Protein AF-A0A932LEW7-F1 (afdb_monomer_lite)

Radius of gyration: 21.29 Å; chains: 1; bounding box: 37×20×60 Å

Foldseek 3Di:
DDPPPPCPPVNVVVVVVVVVVVVCCVVVVVPPPPPPVPVQWDQDPPPRDIDGLPDQADPVPRHGND

Sequence (66 aa):
MFAVFGIGPMELIILSAVAVAIVAFLLGRGKSQVESDNPKLTPCPDCRRMVSRLAPTCPGCGRPLQ

Secondary structure (DSSP, 8-state):
----TT--HHHHHHHHHHHHHHHHHHHHGGG-------TTEEE-TTT--EEETT-SB-TTT--B--

Structure (mmCIF, N/CA/C/O backbone):
data_AF-A0A932LEW7-F1
#
_entry.id   AF-A0A932LEW7-F1
#
loop_
_atom_site.group_PDB
_atom_site.id
_atom_site.type_symbol
_atom_site.label_atom_id
_atom_site.label_alt_id
_atom_site.label_comp_id
_atom_site.label_asym_id
_atom_site.label_entity_id
_atom_site.label_seq_id
_atom_site.pdbx_PDB_ins_code
_atom_site.Cartn_x
_atom_site.Cartn_y
_atom_site.Cartn_z
_atom_site.occupancy
_atom_site.B_iso_or_equiv
_atom_site.auth_seq_id
_atom_site.auth_comp_id
_atom_site.auth_asym_id
_atom_site.auth_atom_id
_atom_site.pdbx_PDB_model_num
ATOM 1 N N . MET A 1 1 ? 3.900 11.435 -38.771 1.00 47.53 1 MET A N 1
ATOM 2 C CA . MET A 1 1 ? 4.858 10.405 -39.225 1.00 47.53 1 MET A CA 1
ATOM 3 C C . MET A 1 1 ? 5.772 10.126 -38.045 1.00 47.53 1 MET A C 1
ATOM 5 O O . MET A 1 1 ? 6.626 10.943 -37.734 1.00 47.53 1 MET A O 1
ATOM 9 N N . PHE A 1 2 ? 5.419 9.115 -37.252 1.00 45.09 2 PHE A N 1
ATOM 10 C CA . PHE A 1 2 ? 5.933 8.917 -35.897 1.00 45.09 2 PHE A CA 1
ATOM 11 C C . PHE A 1 2 ? 7.404 8.489 -35.931 1.00 45.09 2 PHE A C 1
ATOM 13 O O . PHE A 1 2 ? 7.766 7.528 -36.607 1.00 45.09 2 PHE A O 1
ATOM 20 N N . ALA A 1 3 ? 8.243 9.228 -35.209 1.00 51.91 3 ALA A N 1
ATOM 21 C CA . ALA A 1 3 ? 9.656 8.946 -35.018 1.00 51.91 3 ALA A CA 1
ATOM 22 C C . ALA A 1 3 ? 9.829 7.714 -34.113 1.00 51.91 3 ALA A C 1
ATOM 24 O O . ALA A 1 3 ? 9.971 7.843 -32.903 1.00 51.91 3 ALA A O 1
ATOM 25 N N . VAL A 1 4 ? 9.785 6.513 -34.697 1.00 57.06 4 VAL A N 1
ATOM 26 C CA . VAL A 1 4 ? 10.049 5.242 -33.986 1.00 57.06 4 VAL A CA 1
ATOM 27 C C . VAL A 1 4 ? 11.336 4.558 -34.485 1.00 57.06 4 VAL A C 1
ATOM 29 O O . VAL A 1 4 ? 11.583 3.394 -34.203 1.00 57.06 4 VAL A O 1
ATOM 32 N N . PHE A 1 5 ? 12.198 5.280 -35.210 1.00 52.84 5 PHE A N 1
ATOM 33 C CA . PHE A 1 5 ? 13.418 4.750 -35.848 1.00 52.84 5 PHE A CA 1
ATOM 34 C C . PHE A 1 5 ? 14.694 4.809 -34.979 1.00 52.84 5 PHE A C 1
ATOM 36 O O . PHE A 1 5 ? 15.797 4.871 -35.512 1.00 52.84 5 PHE A O 1
ATOM 43 N N . GLY A 1 6 ? 14.580 4.798 -33.647 1.00 57.22 6 GLY A N 1
ATOM 44 C CA . GLY A 1 6 ? 15.756 4.922 -32.764 1.00 57.22 6 GLY A CA 1
ATOM 45 C C . GLY A 1 6 ? 15.721 4.119 -31.465 1.00 57.22 6 GLY A C 1
ATOM 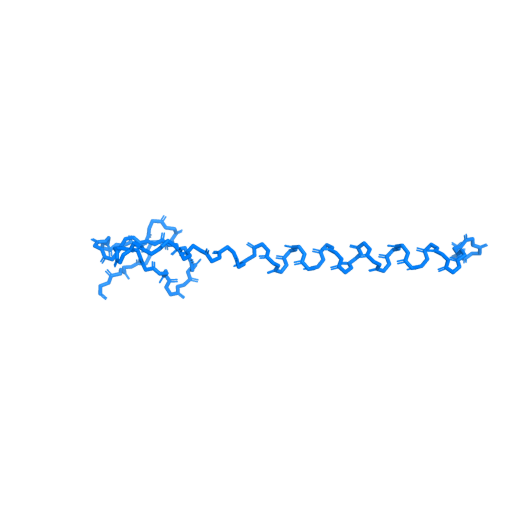46 O O . GLY A 1 6 ? 16.667 4.192 -30.689 1.00 57.22 6 GLY A O 1
ATOM 47 N N . ILE A 1 7 ? 14.659 3.355 -31.207 1.00 61.88 7 ILE A N 1
ATOM 48 C CA . ILE A 1 7 ? 14.530 2.559 -29.983 1.00 61.88 7 ILE A CA 1
ATOM 49 C C . ILE A 1 7 ? 15.088 1.171 -30.300 1.00 61.88 7 ILE A C 1
ATOM 51 O O . ILE A 1 7 ? 14.384 0.305 -30.815 1.00 61.88 7 ILE A O 1
ATOM 55 N N . GLY A 1 8 ? 16.389 0.981 -30.072 1.00 71.19 8 GLY A N 1
ATOM 56 C CA . GLY A 1 8 ? 17.016 -0.337 -30.180 1.00 71.19 8 GLY A CA 1
ATOM 57 C C . GLY A 1 8 ? 16.357 -1.350 -29.228 1.00 71.19 8 GLY A C 1
ATOM 58 O O . GLY A 1 8 ? 15.701 -0.951 -28.263 1.00 71.19 8 GLY A O 1
ATOM 59 N N . PRO A 1 9 ? 16.546 -2.666 -29.441 1.00 77.12 9 PRO A N 1
ATOM 60 C CA . PRO A 1 9 ? 15.900 -3.703 -28.628 1.00 77.12 9 PRO A CA 1
ATOM 61 C C . PRO A 1 9 ? 16.187 -3.558 -27.124 1.00 77.12 9 PRO A C 1
ATOM 63 O O . PRO A 1 9 ? 15.353 -3.926 -26.303 1.00 77.12 9 PRO A O 1
ATOM 66 N N . MET A 1 10 ? 17.322 -2.954 -26.759 1.00 74.00 10 MET A N 1
ATOM 67 C CA . MET A 1 10 ? 17.696 -2.669 -25.371 1.00 74.00 10 MET A CA 1
ATOM 68 C C . MET A 1 10 ? 16.772 -1.652 -24.687 1.00 74.00 10 MET A C 1
ATOM 70 O O . MET A 1 10 ? 16.370 -1.859 -23.546 1.00 74.00 10 MET A O 1
ATOM 74 N N . GLU A 1 11 ? 16.374 -0.590 -25.385 1.00 77.75 11 GLU A N 1
ATOM 75 C CA . GLU A 1 11 ? 15.525 0.472 -24.828 1.00 77.75 11 GLU A CA 1
ATOM 76 C C . GLU A 1 11 ? 14.105 -0.042 -24.544 1.00 77.75 11 GLU A C 1
ATOM 78 O O . GLU A 1 11 ? 13.489 0.308 -23.537 1.00 77.75 11 GLU A O 1
ATOM 83 N N . LEU A 1 12 ? 13.602 -0.949 -25.389 1.00 78.69 12 LEU A N 1
ATOM 84 C CA . LEU A 1 12 ? 12.301 -1.593 -25.192 1.00 78.69 12 LEU A CA 1
ATOM 85 C C . LEU A 1 12 ? 12.287 -2.472 -23.925 1.00 78.69 12 LEU A C 1
ATOM 87 O O . LEU A 1 12 ? 11.299 -2.512 -23.184 1.00 78.69 12 LEU A O 1
ATOM 91 N N . ILE A 1 13 ? 13.403 -3.156 -23.652 1.00 82.38 13 ILE A N 1
ATOM 92 C CA . ILE A 1 13 ? 13.576 -3.983 -22.452 1.00 82.38 13 ILE A CA 1
ATOM 93 C C . ILE A 1 13 ? 13.609 -3.095 -21.205 1.00 82.38 13 ILE A C 1
ATOM 95 O O . ILE A 1 13 ? 12.923 -3.390 -20.228 1.00 82.38 13 ILE A O 1
ATOM 99 N N . ILE A 1 14 ? 14.332 -1.974 -21.249 1.00 85.75 14 ILE A N 1
ATOM 100 C CA . ILE A 1 14 ? 14.401 -1.027 -20.128 1.00 85.75 14 ILE A CA 1
ATOM 101 C C . ILE A 1 14 ? 13.012 -0.446 -19.827 1.00 85.75 14 ILE A C 1
ATOM 103 O O . ILE A 1 14 ? 12.568 -0.480 -18.679 1.00 85.75 14 ILE A O 1
ATOM 107 N N . LEU A 1 15 ? 12.283 0.023 -20.846 1.00 85.88 15 LEU A N 1
ATOM 108 C CA . LEU A 1 15 ? 10.942 0.594 -20.672 1.00 85.88 15 LEU A CA 1
ATOM 109 C C . LEU A 1 15 ? 9.941 -0.419 -20.100 1.00 85.88 15 LEU A C 1
ATOM 111 O O . LEU A 1 15 ? 9.175 -0.087 -19.193 1.00 85.88 15 LEU A O 1
ATOM 115 N N . SER A 1 16 ? 9.962 -1.661 -20.590 1.00 87.25 16 SER A N 1
ATOM 116 C CA . SER A 1 16 ? 9.083 -2.721 -20.082 1.00 87.25 16 SER A CA 1
ATOM 117 C C . SER A 1 16 ? 9.429 -3.124 -18.646 1.00 87.25 16 SER A C 1
ATOM 119 O O . SER A 1 16 ? 8.525 -3.256 -17.820 1.00 87.25 16 SER A O 1
ATOM 121 N N . ALA A 1 17 ? 10.715 -3.230 -18.302 1.00 88.12 17 ALA A N 1
ATOM 122 C CA . ALA A 1 17 ? 11.157 -3.525 -16.942 1.00 88.12 17 ALA A CA 1
ATOM 123 C C . ALA A 1 17 ? 10.746 -2.424 -15.950 1.00 88.12 17 ALA A C 1
ATOM 125 O O . ALA A 1 17 ? 10.228 -2.724 -14.873 1.00 88.12 17 ALA A O 1
ATOM 126 N N . VAL A 1 18 ? 10.914 -1.150 -16.323 1.00 91.25 18 VAL A N 1
ATOM 127 C CA . VAL A 1 18 ? 10.495 -0.005 -15.499 1.00 91.25 18 VAL A CA 1
ATOM 128 C C . VAL A 1 18 ? 8.978 0.001 -15.311 1.00 91.25 18 VAL A C 1
ATOM 130 O O . VAL A 1 18 ? 8.505 0.166 -14.187 1.00 91.25 18 VAL A O 1
ATOM 133 N N . ALA A 1 19 ? 8.206 -0.248 -16.371 1.00 89.50 19 ALA A N 1
ATOM 134 C CA . ALA A 1 19 ? 6.751 -0.340 -16.279 1.00 89.50 19 ALA A CA 1
ATOM 135 C C . ALA A 1 19 ? 6.307 -1.459 -15.320 1.00 89.50 19 ALA A C 1
ATOM 137 O O . ALA A 1 19 ? 5.467 -1.225 -14.450 1.00 89.50 19 ALA A O 1
ATOM 138 N N . VAL A 1 20 ? 6.908 -2.651 -15.418 1.00 89.94 20 VAL A N 1
ATOM 139 C CA . VAL A 1 20 ? 6.622 -3.777 -14.514 1.00 89.94 20 VAL A CA 1
ATOM 140 C C . VAL A 1 20 ? 7.003 -3.443 -13.073 1.00 89.94 20 VAL A C 1
ATOM 142 O O . VAL A 1 20 ? 6.218 -3.715 -12.168 1.00 89.94 20 VAL A O 1
ATOM 145 N N . ALA A 1 21 ? 8.156 -2.811 -12.843 1.00 88.00 21 ALA A N 1
ATOM 146 C CA . ALA A 1 21 ? 8.586 -2.401 -11.510 1.00 88.00 21 ALA A CA 1
ATOM 147 C C . ALA A 1 21 ? 7.623 -1.381 -10.884 1.00 88.00 21 ALA A C 1
ATOM 149 O O . ALA A 1 21 ? 7.253 -1.528 -9.720 1.00 88.00 21 ALA A O 1
ATOM 150 N N . ILE A 1 22 ? 7.159 -0.389 -11.653 1.00 89.75 22 ILE A N 1
ATOM 151 C CA . ILE A 1 22 ? 6.174 0.598 -11.192 1.00 89.75 22 ILE A CA 1
ATOM 152 C C . ILE A 1 22 ? 4.852 -0.093 -10.851 1.00 89.75 22 ILE A C 1
ATOM 154 O O . ILE A 1 22 ? 4.313 0.130 -9.771 1.00 89.75 22 ILE A O 1
ATOM 158 N N . VAL A 1 23 ? 4.344 -0.970 -11.722 1.00 87.88 23 VAL A N 1
ATOM 159 C CA . VAL A 1 23 ? 3.101 -1.717 -11.470 1.00 87.88 23 VAL A CA 1
ATOM 160 C C . VAL A 1 23 ? 3.241 -2.612 -10.237 1.00 87.88 23 VAL A C 1
ATOM 162 O O . VAL A 1 23 ? 2.380 -2.582 -9.361 1.00 87.88 23 VAL A O 1
ATOM 165 N N . ALA A 1 24 ? 4.343 -3.353 -10.111 1.00 85.19 24 ALA A N 1
ATOM 166 C CA . ALA A 1 24 ? 4.624 -4.198 -8.953 1.00 85.19 24 ALA A CA 1
ATOM 167 C C . ALA A 1 24 ? 4.734 -3.381 -7.660 1.00 85.19 24 ALA A C 1
ATOM 169 O O . ALA A 1 24 ? 4.242 -3.804 -6.618 1.00 85.19 24 ALA A O 1
ATOM 170 N N . PHE A 1 25 ? 5.326 -2.191 -7.720 1.00 83.06 25 PHE A N 1
ATOM 171 C CA . PHE A 1 25 ? 5.446 -1.291 -6.582 1.00 83.06 25 PHE A CA 1
ATOM 172 C C . PHE A 1 25 ? 4.100 -0.681 -6.181 1.00 83.06 25 PHE A C 1
ATOM 174 O O . PHE A 1 25 ? 3.767 -0.669 -4.998 1.00 83.06 25 PHE A O 1
ATOM 181 N N . LEU A 1 26 ? 3.295 -0.229 -7.147 1.00 80.75 26 LEU A N 1
ATOM 182 C CA . LEU A 1 26 ? 1.952 0.304 -6.904 1.00 80.75 26 LEU A CA 1
ATOM 183 C C . LEU A 1 26 ? 1.011 -0.772 -6.342 1.00 80.75 26 LEU A C 1
ATOM 185 O O . LEU A 1 26 ? 0.282 -0.508 -5.387 1.00 80.75 26 LEU A O 1
ATOM 189 N N . LEU A 1 27 ? 1.066 -1.997 -6.872 1.00 73.50 27 LEU A N 1
ATOM 190 C CA . LEU A 1 27 ? 0.281 -3.128 -6.369 1.00 73.50 27 LEU A CA 1
ATOM 191 C C . LEU A 1 27 ? 0.820 -3.669 -5.032 1.00 73.50 27 LEU A C 1
ATOM 193 O O . LEU A 1 27 ? 0.045 -4.056 -4.159 1.00 73.50 27 LEU A O 1
ATOM 197 N N . GLY A 1 28 ? 2.141 -3.672 -4.843 1.00 63.66 28 GLY A N 1
ATOM 198 C CA . GLY A 1 28 ? 2.813 -4.161 -3.636 1.00 63.66 28 GLY A CA 1
ATOM 199 C C . GLY A 1 28 ? 2.651 -3.233 -2.431 1.00 63.66 28 GLY A C 1
ATOM 200 O O . GLY A 1 28 ? 2.486 -3.706 -1.308 1.00 63.66 28 GLY A O 1
ATOM 201 N N . ARG A 1 29 ? 2.596 -1.913 -2.650 1.00 58.69 29 ARG A N 1
ATOM 202 C CA . ARG A 1 29 ? 2.365 -0.898 -1.603 1.00 58.69 29 ARG A CA 1
ATOM 203 C C . ARG A 1 29 ? 0.994 -1.021 -0.924 1.00 58.69 29 ARG A C 1
ATOM 205 O O . ARG A 1 29 ? 0.852 -0.597 0.217 1.00 58.69 29 ARG A O 1
ATOM 212 N N . GLY A 1 30 ? 0.003 -1.633 -1.578 1.00 51.22 30 GLY A N 1
ATOM 213 C CA . GLY A 1 30 ? -1.321 -1.898 -0.994 1.00 51.22 30 GLY A CA 1
ATOM 214 C C . GLY A 1 30 ? -1.359 -3.075 -0.009 1.00 51.22 30 GLY A C 1
ATOM 215 O O . GLY A 1 30 ? -2.335 -3.239 0.720 1.00 51.22 30 GLY A O 1
ATOM 216 N N . LYS A 1 31 ? -0.294 -3.883 0.037 1.00 48.97 31 LYS A N 1
ATOM 217 C CA . LYS A 1 31 ? -0.090 -4.981 0.990 1.00 48.97 31 LYS A CA 1
ATOM 218 C C . LYS A 1 31 ? 1.017 -4.620 1.982 1.00 48.97 31 LYS A C 1
ATOM 220 O O . LYS A 1 31 ? 1.901 -5.423 2.261 1.00 48.97 31 LYS A O 1
ATOM 225 N N . SER A 1 32 ? 0.948 -3.436 2.591 1.00 47.84 32 SER A N 1
ATOM 226 C CA . SER A 1 32 ? 1.463 -3.315 3.957 1.00 47.84 32 SER A CA 1
ATOM 227 C C . SER A 1 32 ? 0.580 -4.190 4.838 1.00 47.84 32 SER A C 1
ATOM 229 O O . SER A 1 32 ? -0.424 -3.747 5.392 1.00 47.84 32 SER A O 1
ATOM 231 N N . GLN A 1 33 ? 0.936 -5.472 4.895 1.00 50.72 33 GLN A N 1
ATOM 232 C CA . GLN A 1 33 ? 0.539 -6.364 5.960 1.00 50.72 33 GLN A CA 1
ATOM 233 C C . GLN A 1 33 ? 1.089 -5.739 7.235 1.00 50.72 33 GLN A C 1
ATOM 235 O O . GLN A 1 33 ? 2.239 -5.939 7.613 1.00 50.72 33 GLN A O 1
ATOM 240 N N . VAL A 1 34 ? 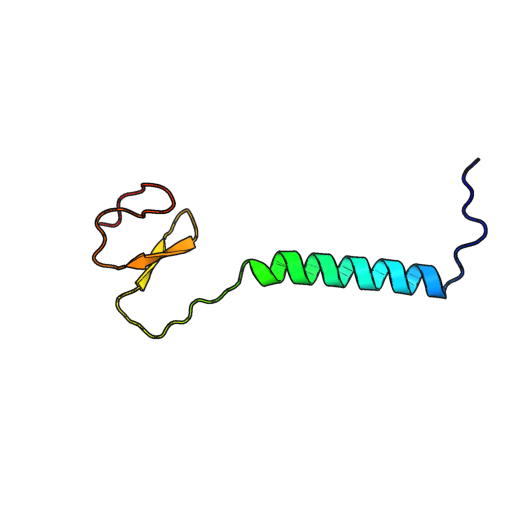0.260 -4.925 7.877 1.00 53.41 34 VAL A N 1
ATOM 241 C CA . VAL A 1 34 ? 0.382 -4.656 9.301 1.00 53.41 34 VAL A CA 1
ATOM 242 C C . VAL A 1 34 ? -0.057 -5.946 9.994 1.00 53.41 34 VAL A C 1
ATOM 244 O O . VAL A 1 34 ? -1.069 -6.008 10.675 1.00 53.41 34 VAL A O 1
ATOM 247 N N . GLU A 1 35 ? 0.713 -7.011 9.796 1.00 56.19 35 GLU A N 1
ATOM 248 C CA . GLU A 1 35 ? 0.784 -8.120 10.735 1.00 56.19 35 GLU A CA 1
ATOM 249 C C . GLU A 1 35 ? 1.609 -7.608 11.920 1.00 56.19 35 GLU A C 1
ATOM 251 O O . GLU A 1 35 ? 2.736 -8.004 12.188 1.00 56.19 35 GLU A O 1
ATOM 256 N N . SER A 1 36 ? 1.073 -6.579 12.579 1.00 52.41 36 SER A N 1
ATOM 257 C CA . SER A 1 36 ? 1.373 -6.367 13.977 1.00 52.41 36 SER A CA 1
ATOM 258 C C . SER A 1 36 ? 0.573 -7.441 14.676 1.00 52.41 36 SER A C 1
ATOM 260 O O . SER A 1 36 ? -0.653 -7.362 14.708 1.00 52.41 36 SER A O 1
ATOM 262 N N . ASP A 1 37 ? 1.283 -8.434 15.194 1.00 54.00 37 ASP A N 1
ATOM 263 C CA . ASP A 1 37 ? 0.841 -9.467 16.131 1.00 54.00 37 ASP A CA 1
ATOM 264 C C . ASP A 1 37 ? 0.341 -8.836 17.453 1.00 54.00 37 ASP A C 1
ATOM 266 O O . ASP A 1 37 ? 0.754 -9.156 18.559 1.00 54.00 37 ASP A O 1
ATOM 270 N N . ASN A 1 38 ? -0.508 -7.817 17.344 1.00 56.59 38 ASN A N 1
ATOM 271 C CA . ASN A 1 38 ? -1.113 -7.107 18.440 1.00 56.59 38 ASN A CA 1
ATOM 272 C C . ASN A 1 38 ? -2.611 -7.418 18.343 1.00 56.59 38 ASN A C 1
ATOM 274 O O . ASN A 1 38 ? -3.310 -6.801 17.532 1.00 56.59 38 ASN A O 1
ATOM 278 N N . PRO A 1 39 ? -3.138 -8.363 19.146 1.00 62.09 39 PRO A N 1
ATOM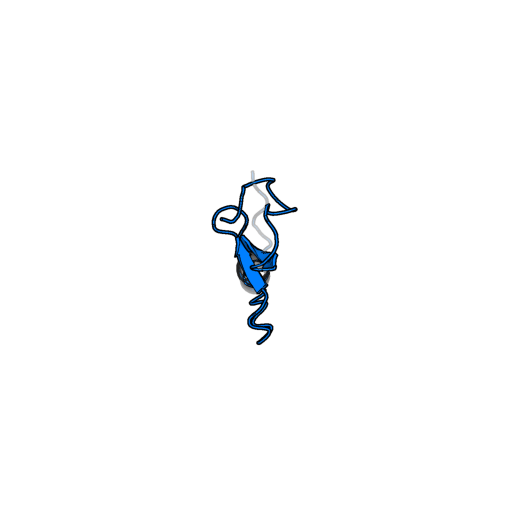 279 C CA . PRO A 1 39 ? -4.507 -8.891 19.023 1.00 62.09 39 PRO A CA 1
ATOM 280 C C . PRO A 1 39 ? -5.608 -7.826 19.176 1.00 62.09 39 PRO A C 1
ATOM 282 O O . PRO A 1 39 ? -6.797 -8.092 18.995 1.00 62.09 39 PRO A O 1
ATOM 285 N N . LYS A 1 40 ? -5.219 -6.596 19.519 1.00 67.31 40 LYS A N 1
ATOM 286 C CA . LYS A 1 40 ? -6.079 -5.428 19.664 1.00 67.31 40 LYS A CA 1
ATOM 287 C C . LYS A 1 40 ? -6.345 -4.676 18.362 1.00 67.31 40 LYS A C 1
ATOM 289 O O . LYS A 1 40 ? -7.205 -3.804 18.411 1.00 67.31 40 LYS A O 1
ATOM 294 N N . LEU A 1 41 ? -5.664 -4.946 17.245 1.00 75.38 41 LEU A N 1
ATOM 295 C CA . LEU A 1 41 ? -5.925 -4.265 15.971 1.00 75.38 41 LEU A CA 1
ATOM 296 C C . LEU A 1 41 ? -6.563 -5.221 14.957 1.00 75.38 41 LEU A C 1
ATOM 298 O O . LEU A 1 41 ? -6.087 -6.328 14.738 1.00 75.38 41 LEU A O 1
ATOM 302 N N . THR A 1 42 ? -7.657 -4.787 14.338 1.00 77.81 42 THR A N 1
ATOM 303 C CA . THR A 1 42 ? -8.344 -5.485 13.247 1.00 77.81 42 THR A CA 1
ATOM 304 C C . THR A 1 42 ? -8.359 -4.627 11.991 1.00 77.81 42 THR A C 1
ATOM 306 O O . THR A 1 42 ? -8.440 -3.401 12.091 1.00 77.81 42 THR A O 1
ATOM 309 N N . PRO A 1 43 ? -8.331 -5.234 10.797 1.00 77.50 43 PRO A N 1
ATOM 310 C CA . PRO A 1 43 ? -8.532 -4.500 9.557 1.00 77.50 43 PRO A CA 1
ATOM 311 C C . PRO A 1 43 ? -9.996 -4.060 9.426 1.00 77.50 43 PRO A C 1
ATOM 313 O O . PRO A 1 43 ? -10.918 -4.856 9.605 1.00 77.50 43 PRO A O 1
ATOM 316 N N . CYS A 1 44 ? -10.221 -2.791 9.085 1.00 78.88 44 CYS A N 1
ATOM 317 C CA . CYS A 1 44 ? -11.558 -2.290 8.777 1.00 78.88 44 CYS A CA 1
ATOM 318 C C . CYS A 1 44 ? -12.089 -2.927 7.472 1.00 78.88 44 CYS A C 1
ATOM 320 O O . CYS A 1 44 ? -11.357 -2.931 6.477 1.00 78.88 44 CYS A O 1
ATOM 322 N N . PRO A 1 45 ? -13.344 -3.418 7.425 1.00 77.44 45 PRO A N 1
ATOM 323 C CA . PRO A 1 45 ? -13.895 -4.090 6.243 1.00 77.44 45 PRO A CA 1
ATOM 324 C C . PRO A 1 45 ? -13.985 -3.210 4.983 1.00 77.44 45 PRO A C 1
ATOM 326 O O . PRO A 1 45 ? -13.905 -3.744 3.881 1.00 77.44 45 PRO A O 1
ATOM 329 N N . ASP A 1 46 ? -14.100 -1.885 5.116 1.00 76.31 46 ASP A N 1
ATOM 330 C CA . ASP A 1 46 ? -14.285 -0.977 3.969 1.00 76.31 46 ASP A CA 1
ATOM 331 C C . ASP A 1 46 ? -12.976 -0.364 3.493 1.00 76.31 46 ASP A C 1
ATOM 333 O O . ASP A 1 46 ? -12.632 -0.433 2.317 1.00 76.31 46 ASP A O 1
ATOM 337 N N . CYS A 1 47 ? -12.229 0.254 4.409 1.00 78.88 47 CYS A N 1
ATOM 338 C CA . CYS A 1 47 ? -11.024 0.999 4.051 1.00 78.88 47 CYS A CA 1
ATOM 339 C C . CYS A 1 47 ? -9.733 0.196 4.237 1.00 78.88 47 CYS A C 1
ATOM 341 O O . CYS A 1 47 ? -8.658 0.708 3.928 1.00 78.88 47 CYS A O 1
ATOM 343 N N . ARG A 1 48 ? -9.818 -1.028 4.784 1.00 77.31 48 ARG A N 1
ATOM 344 C CA . ARG A 1 48 ? -8.682 -1.908 5.120 1.00 77.31 48 ARG A CA 1
ATOM 345 C C . ARG A 1 48 ? -7.587 -1.266 5.979 1.00 77.31 48 ARG A C 1
ATOM 347 O O . ARG A 1 48 ? -6.512 -1.841 6.130 1.00 77.31 48 ARG A O 1
ATOM 354 N N . ARG A 1 49 ? -7.850 -0.104 6.589 1.00 77.62 49 ARG A N 1
ATOM 355 C CA . ARG A 1 49 ? -6.961 0.476 7.600 1.00 77.62 49 ARG A CA 1
ATOM 356 C C . ARG A 1 49 ? -7.027 -0.353 8.872 1.00 77.62 49 ARG A C 1
ATOM 358 O O . ARG A 1 49 ? -8.096 -0.837 9.247 1.00 77.62 49 ARG A O 1
ATOM 365 N N . MET A 1 50 ? -5.887 -0.466 9.541 1.00 76.62 50 MET A N 1
ATOM 366 C CA . MET A 1 50 ? -5.822 -1.076 10.860 1.00 76.62 50 MET A CA 1
ATOM 367 C C . MET A 1 50 ? -6.460 -0.154 11.886 1.00 76.62 50 MET A C 1
ATOM 369 O O . MET A 1 50 ? -6.144 1.033 11.963 1.00 76.62 50 MET A O 1
ATOM 373 N N . VAL A 1 51 ? -7.373 -0.718 12.661 1.00 79.75 51 VAL A N 1
ATOM 374 C CA . VAL A 1 51 ? -8.153 -0.021 13.677 1.00 79.75 51 VAL A CA 1
ATOM 375 C C . VAL A 1 51 ? -8.198 -0.872 14.930 1.00 79.75 51 VAL A C 1
ATOM 377 O O . VAL A 1 51 ? -8.155 -2.096 14.856 1.00 79.75 51 VAL A O 1
ATOM 380 N N . SER A 1 52 ? -8.260 -0.248 16.101 1.00 77.06 52 SER A N 1
ATOM 381 C CA . SER A 1 52 ? -8.383 -1.005 17.343 1.00 77.06 52 SER A CA 1
ATOM 382 C C . SER A 1 52 ? -9.737 -1.723 17.404 1.00 77.06 52 SER A C 1
ATOM 384 O O . SER A 1 52 ? -10.757 -1.098 17.137 1.00 77.06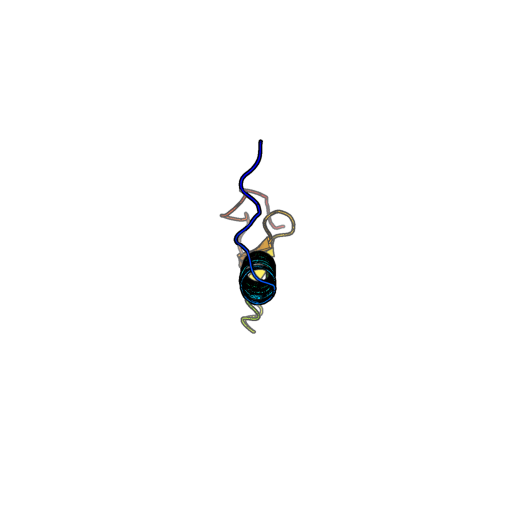 52 SER A O 1
ATOM 386 N N . ARG A 1 53 ? -9.775 -2.993 17.833 1.00 71.06 53 ARG A N 1
ATOM 387 C CA . ARG A 1 53 ? -11.012 -3.765 18.091 1.00 71.06 53 ARG A CA 1
ATOM 388 C C . ARG A 1 53 ? -11.970 -3.077 19.062 1.00 71.06 53 ARG A C 1
ATOM 390 O O . ARG A 1 53 ? -13.156 -3.356 19.052 1.00 71.06 53 ARG A O 1
ATOM 397 N N . LEU A 1 54 ? -11.428 -2.235 19.939 1.00 73.69 54 LEU A N 1
ATOM 398 C CA . LEU A 1 54 ? -12.177 -1.487 20.951 1.00 73.69 54 LEU A CA 1
ATOM 3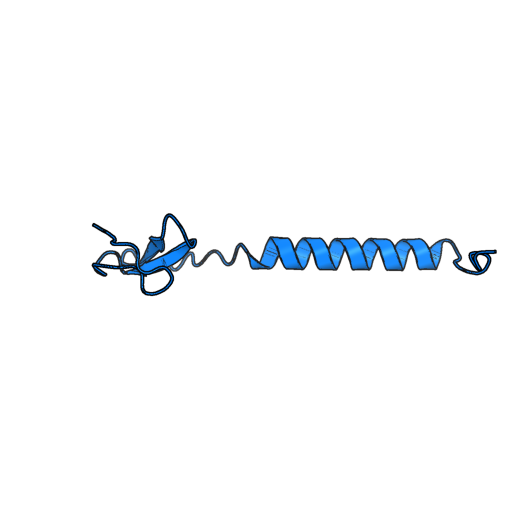99 C C . LEU A 1 54 ? -12.689 -0.138 20.429 1.00 73.69 54 LEU A C 1
ATOM 401 O O . LEU A 1 54 ? -13.379 0.569 21.159 1.00 73.69 54 LEU A O 1
ATOM 405 N N . ALA A 1 55 ? -12.304 0.268 19.216 1.00 73.94 55 ALA A N 1
ATOM 406 C CA . ALA A 1 55 ? -12.758 1.529 18.659 1.00 73.94 55 ALA A CA 1
ATOM 407 C C . ALA A 1 55 ? -14.217 1.371 18.200 1.00 73.94 55 ALA A C 1
ATOM 409 O O . ALA A 1 55 ? -14.474 0.505 17.371 1.00 73.94 55 ALA A O 1
ATOM 410 N N . PRO A 1 56 ? -15.157 2.216 18.663 1.00 78.44 56 PRO A N 1
ATOM 411 C CA . PRO A 1 56 ? -16.559 2.138 18.241 1.00 78.44 56 PRO A CA 1
ATOM 412 C C . PRO A 1 56 ? -16.743 2.477 16.755 1.00 78.44 56 PRO A C 1
ATOM 414 O O . PRO A 1 56 ? -17.732 2.081 16.141 1.00 78.44 56 PRO A O 1
ATOM 417 N N . THR A 1 57 ? -15.787 3.202 16.167 1.00 81.12 57 THR A N 1
ATOM 418 C CA . THR A 1 57 ? -15.852 3.709 14.796 1.00 81.12 57 THR A CA 1
ATOM 419 C C . THR A 1 57 ? -14.458 3.732 14.174 1.00 81.12 57 THR A C 1
ATOM 421 O O . THR A 1 57 ? -13.478 4.087 14.830 1.00 81.12 57 THR A O 1
ATOM 424 N N . CYS A 1 58 ? -14.352 3.393 12.889 1.00 83.00 58 CYS A N 1
ATOM 425 C CA . CYS A 1 58 ? -13.119 3.520 12.125 1.00 83.00 58 CYS A CA 1
ATOM 426 C C . CYS A 1 58 ? -12.775 5.009 11.910 1.00 83.00 58 CYS A C 1
ATOM 428 O O . CYS A 1 58 ? -13.530 5.697 11.221 1.00 83.00 58 CYS A O 1
ATOM 430 N N . PRO A 1 59 ? -11.619 5.519 12.379 1.00 77.88 59 PRO A N 1
ATOM 431 C CA . PRO A 1 59 ? -11.207 6.910 12.153 1.00 77.88 59 PRO A CA 1
ATOM 432 C C . PRO A 1 59 ? -10.852 7.209 10.689 1.00 77.88 59 PRO A C 1
ATOM 434 O O . PRO A 1 59 ? -10.656 8.359 10.316 1.00 77.88 59 PRO A O 1
ATOM 437 N N . GLY A 1 60 ? -10.720 6.176 9.850 1.00 72.62 60 GLY A N 1
ATOM 438 C CA . GLY A 1 60 ? -10.386 6.335 8.440 1.00 72.62 60 GLY A CA 1
ATOM 439 C C . GLY A 1 60 ? -11.588 6.588 7.538 1.00 72.62 60 GLY A C 1
ATOM 440 O O . GLY A 1 60 ? -11.502 7.432 6.654 1.00 72.62 60 GLY A O 1
ATOM 441 N N . CYS A 1 61 ? -12.678 5.849 7.743 1.00 80.75 61 CYS A N 1
ATOM 442 C CA . CYS A 1 61 ? -13.878 5.927 6.905 1.00 80.75 61 CYS A CA 1
ATOM 443 C C . CYS A 1 61 ? -15.149 6.311 7.671 1.00 80.75 61 CYS A C 1
ATOM 445 O O . CYS A 1 61 ? -16.201 6.444 7.058 1.00 80.75 61 CYS A O 1
ATOM 447 N N . GLY A 1 62 ? -15.081 6.463 8.995 1.00 77.44 62 GLY A N 1
ATOM 448 C CA . GLY A 1 62 ? -16.232 6.819 9.825 1.00 77.44 62 GLY A CA 1
ATOM 449 C C . GLY A 1 62 ? -17.251 5.693 10.022 1.00 77.44 62 GLY A C 1
ATOM 450 O O . GLY A 1 62 ? -18.310 5.937 10.591 1.00 77.44 62 GLY A O 1
ATOM 451 N N . ARG A 1 63 ? -16.963 4.460 9.581 1.00 77.81 63 ARG A N 1
ATOM 452 C CA . ARG A 1 63 ? -17.886 3.327 9.750 1.00 77.81 63 ARG A CA 1
ATOM 453 C C . ARG A 1 63 ? -17.848 2.781 11.184 1.00 77.81 63 ARG A C 1
ATOM 455 O O . ARG A 1 63 ? -16.742 2.604 11.701 1.00 77.81 63 ARG A O 1
ATOM 462 N N . PRO A 1 64 ? -18.995 2.477 11.816 1.00 78.69 64 PRO A N 1
ATOM 463 C CA . PRO A 1 64 ? -19.025 1.828 13.123 1.00 78.69 64 PRO A CA 1
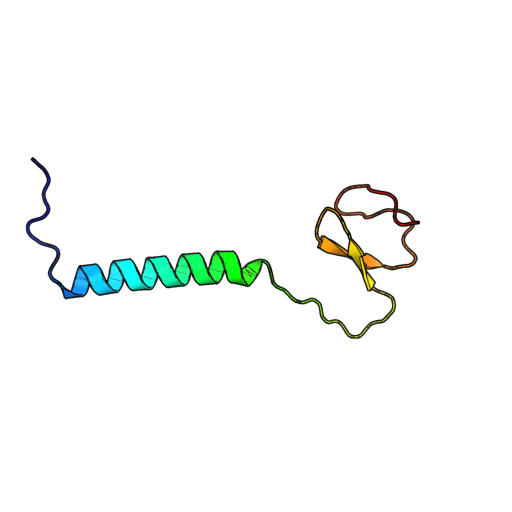ATOM 464 C C . PRO A 1 64 ? -18.424 0.418 13.058 1.00 78.69 64 PRO A C 1
ATOM 466 O O . PRO A 1 64 ? -18.652 -0.323 12.101 1.00 78.69 64 PRO A O 1
ATOM 469 N N . LEU A 1 65 ? -17.635 0.075 14.072 1.00 70.81 65 LEU A N 1
ATOM 470 C CA . LEU A 1 65 ? -17.012 -1.231 14.267 1.00 70.81 65 LEU A CA 1
ATOM 471 C C . LEU A 1 65 ? -17.624 -1.794 15.554 1.00 70.81 65 LEU A C 1
ATOM 473 O O . LEU A 1 65 ? -17.148 -1.507 16.650 1.00 70.81 65 LEU A O 1
ATOM 477 N N . GLN A 1 66 ? -18.752 -2.484 15.411 1.00 60.19 66 GLN A N 1
ATOM 478 C CA . GLN A 1 66 ? -19.494 -3.123 16.500 1.00 60.19 66 GLN A CA 1
ATOM 479 C C . GLN A 1 66 ? -19.471 -4.634 16.316 1.00 60.19 66 GLN A C 1
ATOM 481 O O . GLN A 1 66 ? -19.608 -5.074 15.150 1.00 60.19 66 GLN A O 1
#

pLDDT: mean 71.99, std 12.81, range [45.09, 91.25]